Protein AF-A0A949RT23-F1 (afdb_monomer)

pLDDT: mean 85.22, std 11.69, range [54.28, 96.06]

Solvent-accessible surface area (backbone atoms only — not comparable to full-atom values): 4863 Å² total; per-residue (Å²): 132,59,74,64,56,47,52,51,52,36,52,50,31,33,63,74,22,33,55,55,15,51,55,37,31,55,52,10,48,40,7,42,72,61,69,22,67,59,93,93,37,78,45,59,33,69,57,8,49,53,35,32,56,52,14,53,54,29,44,46,49,29,50,51,45,43,51,60,44,66,69,54,66,76,76,73,74,79,79,77,82,69,80,76,76,81,87,126

Sequence (88 aa):
MNRNTGIIATVAAVLLCGCPGIFICLFGALTAAGQGTFNDQSLSPTVGFVLLCLSLVFIAIPVVVGVVTLRKKPEAAPVSNEPLPPAS

Mean predicted aligned error: 9.75 Å

Secondary structure (DSSP, 8-state):
--HHHHHHHHHHHIIIIIHHHHHHHHHHHHHHTT--EETTEEPPHHHHHHHHHHHHHHHHHHHHHHHHHHHS---PPP---PPPPP--

Radius of gyration: 22.84 Å; Cα contacts (8 Å, |Δi|>4): 84; chains: 1; bounding box: 51×23×72 Å

Foldseek 3Di:
DDLVVLVVQLVCLCVVQVVVLVVLLVQLVCLLVQNHDDPNDGDHNVSSVVSNVSSVVSNVRSVVSNVVSVVPDPPPDPPPPPPDPDDD

Structure (mmCIF, N/CA/C/O backbone):
data_AF-A0A949RT23-F1
#
_entry.id   AF-A0A949RT23-F1
#
loop_
_atom_site.group_PDB
_atom_site.id
_atom_site.type_symbol
_atom_site.label_atom_id
_atom_site.label_alt_id
_atom_site.label_comp_id
_atom_site.label_asym_id
_atom_site.label_entity_id
_atom_site.label_seq_id
_atom_site.pdbx_PDB_ins_code
_atom_site.Cartn_x
_atom_site.Cartn_y
_atom_site.Cartn_z
_atom_site.occupancy
_atom_site.B_iso_or_equiv
_atom_site.auth_seq_id
_atom_site.auth_comp_id
_atom_site.auth_asym_id
_atom_site.auth_atom_id
_atom_site.pdbx_PDB_model_num
ATOM 1 N N . MET A 1 1 ? -20.161 1.524 19.762 1.00 54.28 1 MET A N 1
ATOM 2 C CA . MET A 1 1 ? -18.717 1.261 19.570 1.00 54.28 1 MET A CA 1
ATOM 3 C C . MET A 1 1 ? -17.967 2.076 20.602 1.00 54.28 1 MET A C 1
ATOM 5 O O . MET A 1 1 ? -18.140 3.284 20.658 1.00 54.28 1 MET A O 1
ATOM 9 N N . ASN A 1 2 ? -17.230 1.404 21.472 1.00 71.38 2 ASN A N 1
ATOM 10 C CA . ASN A 1 2 ? -16.378 2.007 22.492 1.00 71.38 2 ASN A CA 1
ATOM 11 C C . ASN A 1 2 ? -15.302 2.877 21.822 1.00 71.38 2 ASN A C 1
ATOM 13 O O . ASN A 1 2 ? -14.778 2.513 20.768 1.00 71.38 2 ASN A O 1
ATOM 17 N N . ARG A 1 3 ? -14.967 4.019 22.438 1.00 68.81 3 ARG A N 1
ATOM 18 C CA . ARG A 1 3 ? -13.984 4.982 21.908 1.00 68.81 3 ARG A CA 1
ATOM 19 C C . ARG A 1 3 ? -12.641 4.314 21.575 1.00 68.81 3 ARG A C 1
ATOM 21 O O . ARG A 1 3 ? -12.066 4.605 20.532 1.00 68.81 3 ARG A O 1
ATOM 28 N N . ASN A 1 4 ? -12.209 3.350 22.392 1.00 82.06 4 ASN A N 1
ATOM 29 C CA . ASN A 1 4 ? -10.996 2.565 22.145 1.00 82.06 4 ASN A CA 1
ATOM 30 C C . ASN A 1 4 ? -11.052 1.762 20.840 1.00 82.06 4 ASN A C 1
ATOM 32 O O . ASN A 1 4 ? -10.064 1.720 20.122 1.00 82.06 4 ASN A O 1
ATOM 36 N N . THR A 1 5 ? -12.193 1.176 20.484 1.00 83.00 5 THR A N 1
ATOM 37 C CA . THR A 1 5 ? -12.314 0.325 19.288 1.00 83.00 5 THR A CA 1
ATOM 38 C C . THR A 1 5 ? -12.162 1.123 17.996 1.00 83.00 5 THR A C 1
ATOM 40 O O . THR A 1 5 ? -11.522 0.651 17.062 1.00 83.00 5 THR A O 1
ATOM 43 N N . GLY A 1 6 ? -12.674 2.360 17.946 1.00 82.81 6 GLY A N 1
ATOM 44 C CA . GLY A 1 6 ? -12.460 3.249 16.797 1.00 82.81 6 GLY A CA 1
ATOM 45 C C . GLY A 1 6 ? -10.991 3.657 16.626 1.00 82.81 6 GLY A C 1
ATOM 46 O O . GLY A 1 6 ? -10.482 3.682 15.505 1.00 82.81 6 GLY A O 1
ATOM 47 N N . ILE A 1 7 ? -10.291 3.916 17.737 1.00 86.88 7 ILE A N 1
ATOM 48 C CA . ILE A 1 7 ? -8.853 4.224 17.725 1.00 86.88 7 ILE A CA 1
ATOM 49 C C . ILE A 1 7 ? -8.055 2.997 17.276 1.00 86.88 7 ILE A C 1
ATOM 51 O O . ILE A 1 7 ? -7.258 3.107 16.349 1.00 86.88 7 ILE A O 1
ATOM 55 N N . ILE A 1 8 ? -8.315 1.823 17.860 1.00 89.38 8 ILE A N 1
ATOM 56 C CA . ILE A 1 8 ? -7.629 0.570 17.510 1.00 89.38 8 ILE A CA 1
ATOM 57 C C . ILE A 1 8 ? -7.828 0.239 16.027 1.00 89.38 8 ILE A C 1
ATOM 59 O O . ILE A 1 8 ? -6.856 -0.068 15.345 1.00 89.38 8 ILE A O 1
ATOM 63 N N . ALA A 1 9 ? -9.051 0.363 15.503 1.00 86.62 9 ALA A N 1
ATOM 64 C CA . ALA A 1 9 ? -9.332 0.123 14.088 1.00 86.62 9 ALA A CA 1
ATOM 65 C C . ALA A 1 9 ? -8.560 1.083 13.169 1.00 86.62 9 ALA A C 1
ATOM 67 O O . ALA A 1 9 ? -8.019 0.663 12.149 1.00 86.62 9 ALA A O 1
ATOM 68 N N . THR A 1 10 ? -8.467 2.360 13.544 1.00 86.38 10 THR A N 1
ATOM 69 C CA . THR A 1 10 ? -7.740 3.364 12.754 1.00 86.38 10 THR A CA 1
ATOM 70 C C . THR A 1 10 ? -6.232 3.106 12.791 1.00 86.38 10 THR A C 1
ATOM 72 O O . THR A 1 10 ? -5.584 3.124 11.748 1.00 86.38 10 THR A O 1
ATOM 75 N N . VAL A 1 11 ? -5.673 2.790 13.963 1.00 89.62 11 VAL A N 1
ATOM 76 C CA . VAL A 1 11 ? -4.248 2.449 14.116 1.00 89.62 11 VAL A CA 1
ATOM 77 C C . VAL A 1 11 ? -3.906 1.175 13.342 1.00 89.62 11 VAL A C 1
ATOM 79 O O . VAL A 1 11 ? -2.930 1.159 12.596 1.00 89.62 11 VAL A O 1
ATOM 82 N N . ALA A 1 12 ? -4.731 0.131 13.455 1.00 90.44 12 ALA A N 1
ATOM 83 C CA . ALA A 1 12 ? -4.547 -1.109 12.708 1.00 90.44 12 ALA A CA 1
ATOM 84 C C . ALA A 1 12 ? -4.603 -0.868 11.193 1.00 90.44 12 ALA A C 1
ATOM 86 O O . ALA A 1 12 ? -3.741 -1.361 10.470 1.00 90.44 12 ALA A O 1
ATOM 87 N N . ALA A 1 13 ? -5.553 -0.060 10.710 1.00 89.88 13 ALA A N 1
ATOM 88 C CA . ALA A 1 13 ? -5.636 0.299 9.297 1.00 89.88 13 ALA A CA 1
ATOM 89 C C . ALA A 1 13 ? -4.395 1.079 8.831 1.00 89.88 13 ALA A C 1
ATOM 91 O O . ALA A 1 13 ? -3.846 0.789 7.774 1.00 89.88 13 ALA A O 1
ATOM 92 N N . VAL A 1 14 ? -3.890 2.034 9.614 1.00 89.94 14 VAL A N 1
ATOM 93 C CA . VAL A 1 14 ? -2.679 2.784 9.241 1.00 89.94 14 VAL A CA 1
ATOM 94 C C . VAL A 1 14 ? -1.444 1.878 9.206 1.00 89.94 14 VAL A C 1
ATOM 96 O O . VAL A 1 14 ? -0.659 1.974 8.264 1.00 89.94 14 VAL A O 1
ATOM 99 N N . LEU A 1 15 ? -1.281 0.973 10.172 1.00 89.88 15 LEU A N 1
ATOM 100 C CA . LEU A 1 15 ? -0.126 0.069 10.226 1.00 89.88 15 LEU A CA 1
ATOM 101 C C . LEU A 1 15 ? -0.157 -1.001 9.131 1.00 89.88 15 LEU A C 1
ATOM 103 O O . LEU A 1 15 ? 0.859 -1.235 8.482 1.00 89.88 15 LEU A O 1
ATOM 107 N N . LEU A 1 16 ? -1.313 -1.628 8.906 1.00 90.38 16 LEU A N 1
ATOM 108 C CA . LEU A 1 16 ? -1.459 -2.707 7.925 1.00 90.38 16 LEU A CA 1
ATOM 109 C C . LEU A 1 16 ? -1.544 -2.200 6.484 1.00 90.38 16 LEU A C 1
ATOM 111 O O . LEU A 1 16 ? -1.278 -2.955 5.557 1.00 90.38 16 LEU A O 1
ATOM 115 N N . CYS A 1 17 ? -1.950 -0.945 6.293 1.00 87.56 17 CYS A N 1
ATOM 116 C CA . CYS A 1 17 ? -2.410 -0.456 5.000 1.00 87.56 17 CYS A CA 1
ATOM 117 C C . CYS A 1 17 ? -1.756 0.873 4.607 1.00 87.56 17 CYS A C 1
ATOM 119 O O . CYS A 1 17 ? -1.227 1.004 3.509 1.00 87.56 17 CYS A O 1
ATOM 121 N N . GLY A 1 18 ? -1.737 1.851 5.516 1.00 86.81 18 GLY A N 1
ATOM 122 C CA . GLY A 1 18 ? -1.162 3.174 5.255 1.00 86.81 18 GLY A CA 1
ATOM 123 C C . GLY A 1 18 ? 0.357 3.138 5.080 1.00 86.81 18 GLY A C 1
ATOM 124 O O . GLY A 1 18 ? 0.869 3.581 4.057 1.00 86.81 18 GLY A O 1
ATOM 125 N N . CYS A 1 19 ? 1.074 2.570 6.052 1.00 88.12 19 CYS A N 1
ATOM 126 C CA . CYS A 1 19 ? 2.534 2.482 6.032 1.00 88.12 19 CYS A CA 1
ATOM 127 C C . CYS A 1 19 ? 3.061 1.691 4.815 1.00 88.12 19 CYS A C 1
ATOM 129 O O . CYS A 1 19 ? 3.796 2.276 4.014 1.00 88.12 19 CYS A O 1
ATOM 131 N N . PRO A 1 20 ? 2.648 0.426 4.578 1.00 89.12 20 PRO A N 1
ATOM 132 C CA . PRO A 1 20 ? 3.075 -0.297 3.380 1.00 89.12 20 PRO A CA 1
ATOM 133 C C . PRO A 1 20 ? 2.559 0.357 2.092 1.00 89.12 20 PRO A C 1
ATOM 135 O O . PRO A 1 20 ? 3.289 0.400 1.105 1.00 89.12 20 PRO A O 1
ATOM 138 N N . GLY A 1 21 ? 1.350 0.930 2.099 1.00 90.50 21 GLY A N 1
ATOM 139 C CA . GLY A 1 21 ? 0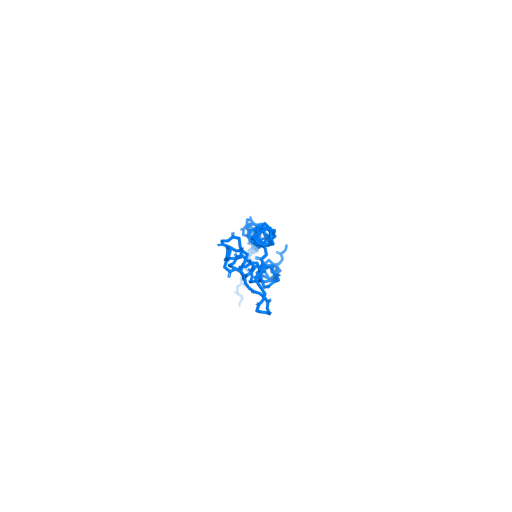.791 1.649 0.954 1.00 90.50 21 GLY A CA 1
ATOM 140 C C . GLY A 1 21 ? 1.657 2.831 0.514 1.00 90.50 21 GLY A C 1
ATOM 141 O O . GLY A 1 21 ? 1.920 2.973 -0.675 1.00 90.50 21 GLY A O 1
ATOM 142 N N . ILE A 1 22 ? 2.177 3.637 1.446 1.00 90.62 22 ILE A N 1
ATOM 143 C CA . ILE A 1 22 ? 3.055 4.776 1.125 1.00 90.62 22 ILE A CA 1
ATOM 144 C C . ILE A 1 22 ? 4.380 4.306 0.514 1.00 90.62 22 ILE A C 1
ATOM 146 O O . ILE A 1 22 ? 4.805 4.849 -0.506 1.00 90.62 22 ILE A O 1
ATOM 150 N N . PHE A 1 23 ? 5.019 3.281 1.085 1.00 92.38 23 PHE A N 1
ATOM 151 C CA . PHE A 1 23 ? 6.264 2.741 0.526 1.00 92.38 23 PHE A CA 1
ATOM 152 C C . PHE A 1 23 ? 6.057 2.163 -0.878 1.00 92.38 23 PHE A C 1
ATOM 154 O O . PHE A 1 23 ? 6.842 2.452 -1.783 1.00 92.38 23 PHE A O 1
ATOM 161 N N . I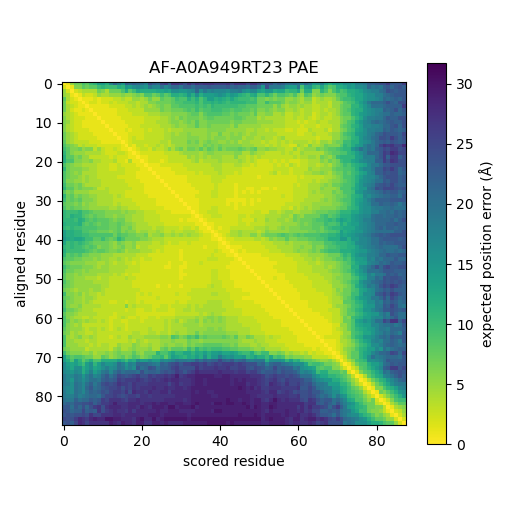LE A 1 24 ? 4.971 1.411 -1.085 1.00 92.56 24 ILE A N 1
ATOM 162 C CA . ILE A 1 24 ? 4.599 0.877 -2.402 1.00 92.56 24 ILE A CA 1
ATOM 163 C C . ILE A 1 24 ? 4.283 2.017 -3.380 1.00 92.56 24 ILE A C 1
ATOM 165 O O . ILE A 1 24 ? 4.653 1.927 -4.547 1.00 92.56 24 ILE A O 1
ATOM 169 N N . CYS A 1 25 ? 3.662 3.107 -2.923 1.00 93.69 25 CYS A N 1
ATOM 170 C CA . CYS A 1 25 ? 3.386 4.277 -3.755 1.00 93.69 25 CYS A CA 1
ATOM 171 C C . CYS A 1 25 ? 4.681 4.950 -4.233 1.00 93.69 25 CYS A C 1
ATOM 173 O O . CYS A 1 25 ? 4.826 5.251 -5.413 1.00 93.69 25 CYS A O 1
ATOM 175 N N . LEU A 1 26 ? 5.651 5.174 -3.345 1.00 93.94 26 LEU A N 1
ATOM 176 C CA . LEU A 1 26 ? 6.923 5.796 -3.728 1.00 93.94 26 LEU A CA 1
ATOM 177 C C . LEU A 1 26 ? 7.716 4.898 -4.684 1.00 93.94 26 LEU A C 1
ATOM 179 O O . LEU A 1 26 ? 8.167 5.348 -5.738 1.00 93.94 26 LEU A O 1
ATOM 183 N N . PHE A 1 27 ? 7.833 3.611 -4.352 1.00 93.81 27 PHE A N 1
ATOM 184 C CA . PHE A 1 27 ? 8.540 2.645 -5.189 1.00 93.81 27 PHE A CA 1
ATOM 185 C C . PHE A 1 27 ? 7.855 2.436 -6.546 1.00 93.81 27 PHE A C 1
ATOM 187 O O . PHE A 1 27 ? 8.518 2.408 -7.585 1.00 93.81 27 PHE A O 1
ATOM 194 N N . GLY A 1 28 ? 6.525 2.341 -6.562 1.00 94.62 28 GLY A N 1
ATOM 195 C CA . GLY A 1 28 ? 5.744 2.219 -7.787 1.00 94.62 28 GLY A CA 1
ATOM 196 C C . GLY A 1 28 ? 5.873 3.453 -8.680 1.00 94.62 28 GLY A C 1
ATOM 197 O O . GLY A 1 28 ? 5.979 3.297 -9.892 1.00 94.62 28 GLY A O 1
ATOM 198 N N . ALA A 1 29 ? 5.959 4.661 -8.110 1.00 95.06 29 ALA A N 1
ATOM 199 C CA . ALA A 1 29 ? 6.103 5.900 -8.878 1.00 95.06 29 ALA A CA 1
ATOM 200 C C . ALA A 1 29 ? 7.471 5.982 -9.550 1.00 95.06 29 ALA A C 1
ATOM 202 O O . ALA A 1 29 ? 7.556 6.256 -10.746 1.00 95.06 29 ALA A O 1
ATOM 203 N N . LEU A 1 30 ? 8.531 5.669 -8.802 1.00 95.12 30 LEU A N 1
ATOM 204 C CA . LEU A 1 30 ? 9.884 5.580 -9.347 1.00 95.12 30 LEU A CA 1
ATOM 205 C C . LEU A 1 30 ? 9.972 4.503 -10.434 1.00 95.12 30 LEU A C 1
ATOM 207 O O . LEU A 1 30 ? 10.543 4.740 -11.497 1.00 95.12 30 LEU A O 1
ATOM 211 N N . THR A 1 31 ? 9.342 3.349 -10.211 1.00 95.00 31 THR A N 1
ATOM 212 C CA . THR A 1 31 ? 9.302 2.262 -11.196 1.00 95.00 31 THR A CA 1
ATOM 213 C C . THR A 1 31 ? 8.523 2.650 -12.451 1.00 95.00 31 THR A C 1
ATOM 215 O O . THR A 1 31 ? 8.996 2.404 -13.556 1.00 95.00 31 THR A O 1
ATOM 218 N N . ALA A 1 32 ? 7.378 3.320 -12.313 1.00 94.88 32 ALA A N 1
ATOM 219 C CA . ALA A 1 32 ? 6.581 3.806 -13.441 1.00 94.88 32 ALA A CA 1
ATOM 220 C C . ALA A 1 32 ? 7.322 4.887 -14.249 1.00 94.88 32 ALA A C 1
ATOM 2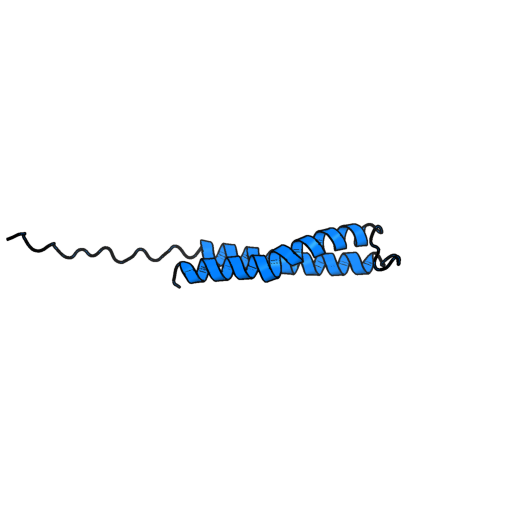22 O O . ALA A 1 32 ? 7.174 4.953 -15.466 1.00 94.88 32 ALA A O 1
ATOM 223 N N . ALA A 1 33 ? 8.171 5.682 -13.591 1.00 95.12 33 ALA A N 1
ATOM 224 C CA . ALA A 1 33 ? 9.080 6.633 -14.230 1.00 95.12 33 ALA A CA 1
ATOM 225 C C . ALA A 1 33 ? 10.330 5.974 -14.862 1.00 95.12 33 ALA A C 1
ATOM 227 O O . ALA A 1 33 ? 11.216 6.679 -15.346 1.00 95.12 33 ALA A O 1
ATOM 228 N N . GLY A 1 34 ? 10.425 4.639 -14.847 1.00 92.00 34 GLY A N 1
ATOM 229 C CA . GLY A 1 34 ? 11.535 3.875 -15.426 1.00 92.00 34 GLY A CA 1
ATOM 230 C C . GLY A 1 34 ? 12.789 3.795 -14.551 1.00 92.00 34 GLY A C 1
ATOM 231 O O . GLY A 1 34 ? 13.816 3.314 -15.014 1.00 92.00 34 GLY A O 1
ATOM 232 N N . GLN A 1 35 ? 12.716 4.241 -13.295 1.00 93.62 35 GLN A N 1
ATOM 233 C CA . GLN A 1 35 ? 13.833 4.248 -12.337 1.00 93.62 35 GLN A CA 1
ATOM 234 C C . GLN A 1 35 ? 13.769 3.076 -11.342 1.00 93.62 35 GLN A C 1
ATOM 236 O O . GLN A 1 35 ? 14.508 3.034 -10.361 1.00 93.62 35 GLN A O 1
ATOM 241 N N . GLY A 1 36 ? 12.849 2.134 -11.555 1.00 92.12 36 GLY A N 1
ATOM 242 C CA . GLY A 1 36 ? 12.649 0.990 -10.672 1.00 92.12 36 GLY A CA 1
ATOM 243 C C . GLY A 1 36 ? 13.686 -0.092 -10.916 1.00 92.12 36 GLY A C 1
ATOM 244 O O . GLY A 1 36 ? 13.809 -0.594 -12.031 1.00 92.12 36 GLY A O 1
ATOM 245 N N . THR A 1 37 ? 14.385 -0.496 -9.860 1.00 93.94 37 THR A N 1
ATOM 246 C CA . THR A 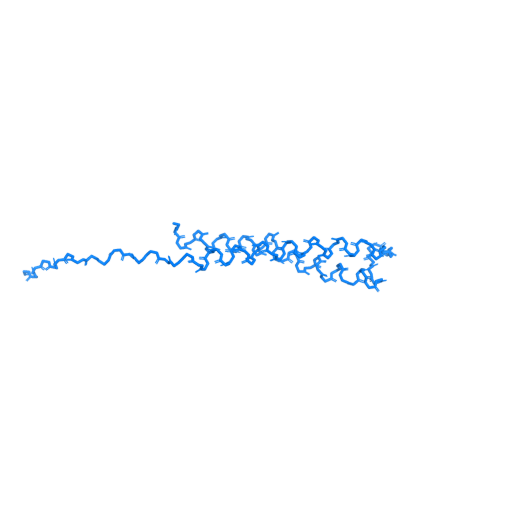1 37 ? 15.292 -1.646 -9.869 1.00 93.94 37 THR A CA 1
ATOM 247 C C . THR A 1 37 ? 14.968 -2.581 -8.712 1.00 93.94 37 THR A C 1
ATOM 249 O O . THR A 1 37 ? 14.560 -2.135 -7.635 1.00 93.94 37 THR A O 1
ATOM 252 N N . PHE A 1 38 ? 15.127 -3.881 -8.934 1.00 90.94 38 PHE A N 1
ATOM 253 C CA . PHE A 1 38 ? 14.999 -4.904 -7.906 1.00 90.94 38 PHE A CA 1
ATOM 254 C C . PHE A 1 38 ? 16.044 -5.991 -8.147 1.00 90.94 38 PHE A C 1
ATOM 256 O O . PHE A 1 38 ? 16.050 -6.605 -9.210 1.00 90.94 38 PHE A O 1
ATOM 263 N N . ASN A 1 39 ? 16.923 -6.227 -7.166 1.00 92.56 39 ASN A N 1
ATOM 264 C CA . ASN A 1 39 ? 18.081 -7.126 -7.306 1.00 92.56 39 ASN A CA 1
ATOM 265 C C . ASN A 1 39 ? 18.915 -6.820 -8.568 1.00 92.56 39 ASN A C 1
ATOM 267 O O . ASN A 1 39 ? 19.156 -7.699 -9.390 1.00 92.56 39 ASN A O 1
ATOM 271 N N . ASP A 1 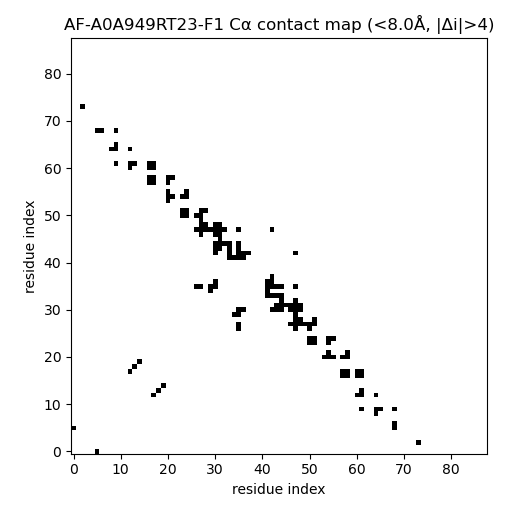40 ? 19.281 -5.547 -8.751 1.00 91.44 40 ASP A N 1
ATOM 272 C CA . ASP A 1 40 ? 20.079 -5.045 -9.884 1.00 91.44 40 ASP A CA 1
ATOM 273 C C . ASP A 1 40 ? 19.447 -5.233 -11.276 1.00 91.44 40 ASP A C 1
ATOM 275 O O . ASP A 1 40 ? 20.086 -4.979 -12.297 1.00 91.44 40 ASP A O 1
ATOM 279 N N . GLN A 1 41 ? 18.177 -5.643 -11.341 1.00 93.19 41 GLN A N 1
ATOM 280 C CA . GLN A 1 41 ? 17.409 -5.750 -12.576 1.00 93.19 41 GLN A CA 1
ATOM 281 C C . GLN A 1 41 ? 16.407 -4.603 -12.677 1.00 93.19 41 GLN A C 1
ATOM 283 O O . GLN A 1 41 ? 15.612 -4.365 -11.763 1.00 93.19 41 GLN A O 1
ATOM 288 N N . SER A 1 42 ? 16.409 -3.914 -13.818 1.00 94.56 42 SER A N 1
ATOM 289 C CA . SER A 1 42 ? 15.404 -2.898 -14.120 1.00 94.56 42 SER A CA 1
ATOM 290 C C . SER A 1 42 ? 14.019 -3.533 -14.219 1.00 94.56 42 SER A C 1
ATOM 292 O O . SER A 1 42 ? 13.804 -4.500 -14.952 1.00 94.56 42 SER A O 1
ATOM 294 N N . LEU A 1 43 ? 13.063 -2.967 -13.493 1.00 95.12 43 LEU A N 1
ATOM 295 C CA . LEU A 1 43 ? 11.669 -3.376 -13.560 1.00 95.12 43 LEU A CA 1
ATOM 296 C C . LEU A 1 43 ? 10.958 -2.644 -14.698 1.00 95.12 43 LEU A C 1
ATOM 298 O O . LEU A 1 43 ? 11.189 -1.461 -14.942 1.00 95.12 43 LEU A O 1
ATOM 302 N N . SER A 1 44 ? 10.041 -3.341 -15.373 1.00 95.56 44 SER A N 1
ATOM 303 C CA . SER A 1 44 ? 9.192 -2.711 -16.387 1.00 95.56 44 SER A CA 1
ATOM 304 C C . SER A 1 44 ? 8.327 -1.606 -15.759 1.00 95.56 44 SER A C 1
ATOM 306 O O . SER A 1 44 ? 7.722 -1.844 -14.707 1.00 95.56 44 SER A O 1
ATOM 308 N N . PRO A 1 45 ? 8.162 -0.442 -16.419 1.00 95.06 45 PRO A N 1
ATOM 309 C CA . PRO A 1 45 ? 7.260 0.615 -15.963 1.00 95.06 45 PRO A CA 1
ATOM 310 C C . PRO A 1 45 ? 5.832 0.137 -15.682 1.00 95.06 45 PRO A C 1
ATOM 312 O O . PRO A 1 45 ? 5.179 0.644 -14.771 1.00 95.06 45 PRO A O 1
ATOM 315 N N . THR A 1 46 ? 5.357 -0.887 -16.402 1.00 95.75 46 THR A N 1
ATOM 316 C CA . THR A 1 46 ? 4.046 -1.512 -16.167 1.00 95.75 46 THR A CA 1
ATOM 317 C C . THR A 1 46 ? 3.91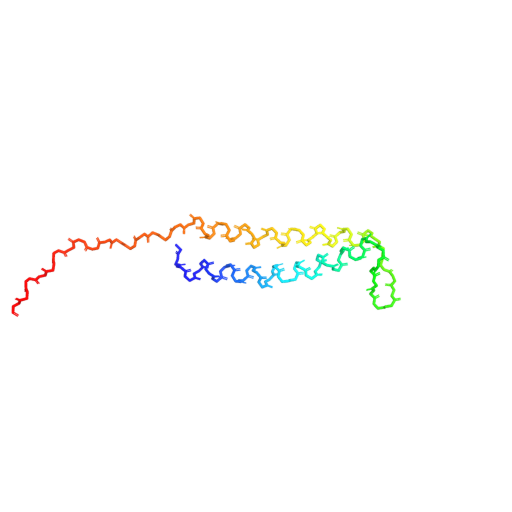0 -2.047 -14.740 1.00 95.75 46 THR A C 1
ATOM 319 O O . THR A 1 46 ? 2.854 -1.892 -14.132 1.00 95.75 46 THR A O 1
ATOM 322 N N . VAL A 1 47 ? 4.979 -2.620 -14.174 1.00 95.25 47 VAL A N 1
ATOM 323 C CA . VAL A 1 47 ? 4.999 -3.078 -12.774 1.00 95.25 47 VAL A CA 1
ATOM 324 C C . VAL A 1 47 ? 4.805 -1.891 -11.835 1.00 95.25 47 VAL A C 1
ATOM 326 O O . VAL A 1 47 ? 4.003 -1.964 -10.908 1.00 95.25 47 VAL A O 1
ATOM 329 N N . GLY A 1 48 ? 5.470 -0.770 -12.120 1.00 94.44 48 GLY A N 1
ATOM 330 C CA . GLY A 1 48 ? 5.308 0.469 -11.366 1.00 94.44 48 GLY A CA 1
ATOM 331 C C . GLY A 1 48 ? 3.871 0.983 -11.369 1.00 94.44 48 GLY A C 1
ATOM 332 O O . GLY A 1 48 ? 3.329 1.274 -10.305 1.00 94.44 48 GLY A O 1
ATOM 333 N N . PHE A 1 49 ? 3.215 1.011 -12.533 1.00 95.56 49 PHE A N 1
ATOM 334 C CA . PHE A 1 49 ? 1.805 1.409 -12.639 1.00 95.56 49 PHE A CA 1
ATOM 335 C C . PHE A 1 49 ? 0.872 0.508 -11.825 1.00 95.56 49 PHE A C 1
ATOM 337 O O . PHE A 1 49 ? 0.007 1.012 -11.110 1.00 95.56 49 PHE A O 1
ATOM 344 N N . VAL A 1 50 ? 1.063 -0.813 -11.882 1.00 96.06 50 VAL A N 1
ATOM 345 C CA . VAL A 1 50 ? 0.257 -1.761 -11.094 1.00 96.06 50 VAL A CA 1
ATOM 346 C C . VAL A 1 50 ? 0.446 -1.522 -9.593 1.00 96.06 50 VAL A C 1
ATOM 348 O O . VAL A 1 50 ? -0.536 -1.451 -8.851 1.00 96.06 50 VAL A O 1
ATOM 351 N N . LEU A 1 51 ? 1.693 -1.342 -9.146 1.00 93.19 51 LEU A N 1
ATOM 352 C CA . LEU A 1 51 ? 2.007 -1.048 -7.746 1.00 93.19 51 LEU A CA 1
ATOM 353 C C . LEU A 1 51 ? 1.406 0.285 -7.293 1.00 93.19 51 LEU A C 1
ATOM 355 O O . LEU A 1 51 ? 0.864 0.364 -6.190 1.00 93.19 51 LEU A O 1
ATOM 359 N N . LEU A 1 52 ? 1.419 1.305 -8.154 1.00 94.25 52 LEU A N 1
ATOM 360 C CA . LEU A 1 52 ? 0.750 2.568 -7.866 1.00 94.25 52 LEU A CA 1
ATOM 361 C C . LEU A 1 52 ? -0.749 2.399 -7.676 1.00 94.25 52 LEU A C 1
ATOM 363 O O . LEU A 1 52 ? -1.284 2.855 -6.665 1.00 94.25 52 LEU A O 1
ATOM 367 N N . CYS A 1 53 ? -1.426 1.706 -8.588 1.00 94.88 53 CYS A N 1
ATOM 368 C CA . CYS A 1 53 ? -2.856 1.453 -8.452 1.00 94.88 53 CYS A CA 1
ATOM 369 C C . CYS A 1 53 ? -3.180 0.715 -7.145 1.00 94.88 53 CYS A C 1
ATOM 371 O O . CYS A 1 53 ? -4.095 1.119 -6.425 1.00 94.88 53 CYS A O 1
ATOM 373 N N . LEU A 1 54 ? -2.401 -0.311 -6.792 1.00 93.50 54 LEU A N 1
ATOM 374 C CA . LEU A 1 54 ? -2.570 -1.035 -5.529 1.00 93.50 54 LEU A CA 1
ATOM 375 C C . LEU A 1 54 ? -2.329 -0.139 -4.306 1.00 93.50 54 LEU A C 1
ATOM 377 O O . LEU A 1 54 ? -3.104 -0.193 -3.350 1.00 93.50 54 LEU A O 1
ATOM 381 N N . SER A 1 55 ? -1.308 0.722 -4.336 1.00 93.00 55 SER A N 1
ATOM 382 C CA . SER A 1 55 ? -1.043 1.654 -3.234 1.00 93.00 55 SER A CA 1
ATOM 383 C C . SER A 1 55 ? -2.180 2.644 -3.001 1.00 93.00 55 SER A C 1
ATOM 385 O O . SER A 1 55 ? -2.506 2.922 -1.851 1.00 93.00 55 SER A O 1
ATOM 387 N N . LEU A 1 56 ? -2.837 3.126 -4.060 1.00 93.62 56 LEU A N 1
ATOM 388 C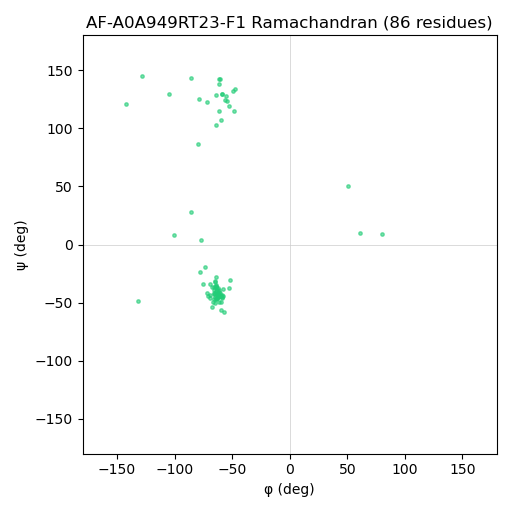 CA . LEU A 1 56 ? -3.976 4.036 -3.931 1.00 93.62 56 LEU A CA 1
ATOM 389 C C . LEU A 1 56 ? -5.151 3.360 -3.222 1.00 93.62 56 LEU A C 1
ATOM 391 O O . LEU A 1 56 ? -5.776 3.972 -2.357 1.00 93.62 56 LEU A O 1
ATOM 395 N N . VAL A 1 57 ? -5.412 2.085 -3.526 1.00 94.31 57 VAL A N 1
ATOM 396 C CA . VAL A 1 57 ? -6.425 1.288 -2.817 1.00 94.31 57 VAL A CA 1
ATOM 397 C C . VAL A 1 57 ? -6.044 1.127 -1.345 1.00 94.31 57 VAL A C 1
ATOM 399 O O . VAL A 1 57 ? -6.870 1.371 -0.464 1.00 94.31 57 VAL A O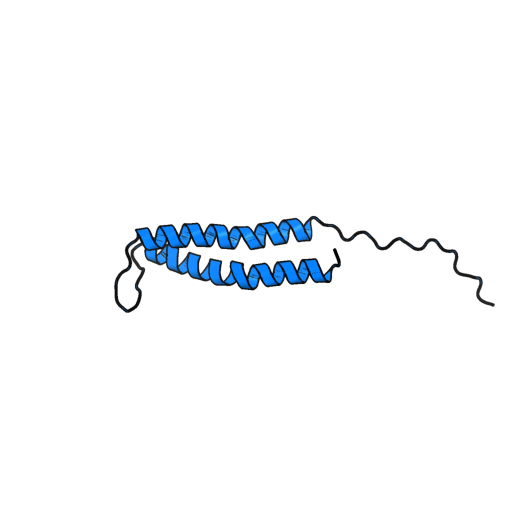 1
ATOM 402 N N . PHE A 1 58 ? -4.785 0.787 -1.061 1.00 91.19 58 PHE A N 1
ATOM 403 C CA . PHE A 1 58 ? -4.310 0.670 0.314 1.00 91.19 58 PHE A CA 1
ATOM 404 C C . PHE A 1 58 ? -4.323 2.004 1.074 1.00 91.19 58 PHE A C 1
ATOM 406 O O . PHE A 1 58 ? -4.582 2.011 2.268 1.00 91.19 58 PHE A O 1
ATOM 413 N N . ILE A 1 59 ? -4.105 3.147 0.431 1.00 90.50 59 ILE A N 1
ATOM 414 C CA . ILE A 1 59 ? -4.213 4.458 1.089 1.00 90.50 59 ILE A CA 1
ATOM 415 C C . ILE A 1 59 ? -5.685 4.844 1.301 1.00 90.50 59 ILE A C 1
ATOM 417 O O . ILE A 1 59 ? -6.027 5.443 2.321 1.00 90.50 59 ILE A O 1
ATOM 421 N N . ALA A 1 60 ? -6.583 4.459 0.392 1.00 91.88 60 ALA A N 1
ATOM 422 C CA . ALA A 1 60 ? -8.009 4.742 0.522 1.00 91.88 60 ALA A CA 1
ATOM 423 C C . ALA A 1 60 ? -8.643 4.051 1.744 1.00 91.88 60 ALA A C 1
ATOM 425 O O . ALA A 1 60 ? -9.494 4.642 2.406 1.00 91.88 60 ALA A O 1
ATOM 426 N N . ILE A 1 61 ? -8.211 2.836 2.094 1.00 93.31 61 ILE A N 1
ATOM 427 C CA . ILE A 1 61 ? -8.740 2.079 3.244 1.00 93.31 61 ILE A CA 1
ATOM 428 C C . ILE A 1 61 ? -8.620 2.844 4.582 1.00 93.31 61 ILE A C 1
ATOM 430 O O . ILE A 1 61 ? -9.657 3.080 5.205 1.00 93.31 61 ILE A O 1
ATOM 434 N N . PRO A 1 62 ? -7.431 3.270 5.061 1.00 88.81 62 PRO A N 1
ATOM 435 C CA . PRO A 1 62 ? -7.305 4.018 6.308 1.00 88.81 62 PRO A CA 1
ATOM 436 C C . PRO A 1 62 ? -8.002 5.382 6.246 1.00 88.81 62 PRO A C 1
ATOM 438 O O . PRO A 1 62 ? -8.489 5.839 7.277 1.00 88.81 62 PRO A O 1
ATOM 441 N N . VAL A 1 63 ? -8.127 6.005 5.065 1.00 90.81 63 VAL A N 1
ATOM 442 C CA . VAL A 1 63 ? -8.929 7.230 4.891 1.00 90.81 63 VAL A CA 1
ATOM 443 C C . VAL A 1 63 ? -10.407 6.943 5.152 1.00 90.81 63 VAL A C 1
ATOM 445 O O . VAL A 1 63 ? -11.029 7.634 5.956 1.00 90.81 63 VAL A O 1
ATOM 448 N N . VAL A 1 64 ? -10.969 5.901 4.535 1.00 89.50 64 VAL A N 1
ATOM 449 C CA . VAL A 1 64 ? -12.369 5.502 4.751 1.00 89.50 64 VAL A CA 1
ATOM 450 C C . VAL A 1 64 ? -12.598 5.103 6.207 1.00 89.50 64 VAL A C 1
ATOM 452 O O . VAL A 1 64 ? -13.568 5.562 6.810 1.00 89.50 64 VAL A O 1
ATOM 455 N N . VAL A 1 65 ? -11.697 4.313 6.800 1.00 89.50 65 VAL A N 1
ATOM 456 C CA . VAL A 1 65 ? -11.773 3.933 8.219 1.00 89.50 65 VAL A CA 1
ATOM 457 C C . VAL A 1 65 ? -11.743 5.175 9.104 1.00 89.50 65 VAL A C 1
ATOM 459 O O . VAL A 1 65 ? -12.631 5.323 9.936 1.00 89.50 65 VAL A O 1
ATOM 462 N N . GLY A 1 66 ? -10.797 6.092 8.892 1.00 86.19 66 GLY A N 1
ATOM 463 C CA . GLY A 1 66 ? -10.685 7.341 9.646 1.00 86.19 66 GLY A CA 1
ATOM 464 C C . GLY A 1 66 ? -11.930 8.220 9.525 1.00 86.19 66 GLY A C 1
ATOM 465 O O . GLY A 1 66 ? -12.442 8.713 10.526 1.00 86.19 66 GLY A O 1
ATOM 466 N N . VAL A 1 67 ? -12.481 8.376 8.319 1.00 88.88 67 VAL A N 1
ATOM 467 C CA . VAL A 1 67 ? -13.722 9.136 8.107 1.00 88.88 67 VAL A CA 1
ATOM 468 C C . VAL A 1 67 ? -14.895 8.463 8.820 1.00 88.88 67 VAL A C 1
ATOM 470 O O . VAL A 1 67 ? -15.646 9.131 9.529 1.00 88.88 67 VAL A O 1
ATOM 473 N N . VAL A 1 68 ? -15.064 7.148 8.681 1.00 87.56 68 VAL A N 1
ATOM 474 C CA . VAL A 1 68 ? -16.167 6.420 9.327 1.00 87.56 68 VAL A CA 1
ATOM 475 C C . VAL A 1 68 ? -16.034 6.442 10.854 1.00 87.56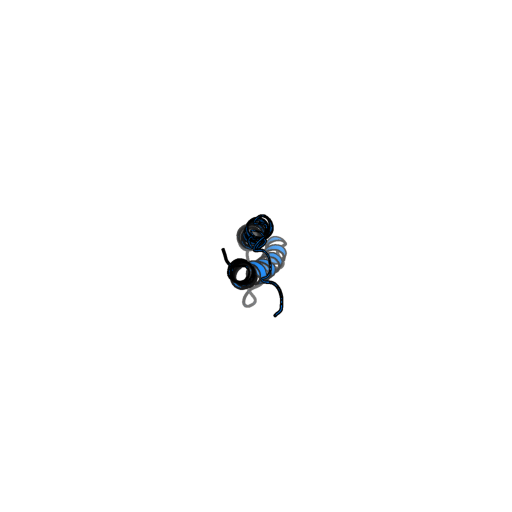 68 VAL A C 1
ATOM 477 O O . VAL A 1 68 ? -17.048 6.576 11.544 1.00 87.56 68 VAL A O 1
ATOM 480 N N . THR A 1 69 ? -14.818 6.363 11.402 1.00 82.88 69 THR A N 1
ATOM 481 C CA . THR A 1 69 ? -14.586 6.443 12.853 1.00 82.88 69 THR A CA 1
ATOM 482 C C . THR A 1 69 ? -14.792 7.859 13.389 1.00 82.88 69 THR A C 1
ATOM 484 O O . THR A 1 69 ? -15.454 8.009 14.415 1.00 82.88 69 THR A O 1
ATOM 487 N N . LEU A 1 70 ? -14.326 8.898 12.687 1.00 77.62 70 LEU A N 1
ATOM 488 C CA . LEU A 1 70 ? -14.499 10.306 13.077 1.00 77.62 70 LEU A CA 1
ATOM 489 C C . LEU A 1 70 ? -15.951 10.788 12.960 1.00 77.62 70 LEU A C 1
ATOM 491 O O . LEU A 1 70 ? -16.392 11.608 13.766 1.00 77.62 70 LEU A O 1
ATOM 495 N N . ARG A 1 71 ? -16.719 10.286 11.983 1.00 76.12 71 ARG A N 1
ATOM 496 C CA . ARG A 1 71 ? -18.132 10.673 11.805 1.00 76.12 71 ARG A CA 1
ATOM 497 C C . ARG A 1 71 ? -19.062 10.073 12.857 1.00 76.12 71 ARG A C 1
ATOM 499 O O . ARG A 1 71 ? -20.150 10.608 13.067 1.00 76.12 71 ARG A O 1
ATOM 506 N N . LYS A 1 72 ? -18.654 9.010 13.557 1.00 67.06 72 LYS A N 1
ATOM 507 C CA . LYS A 1 72 ? -19.384 8.529 14.734 1.00 67.06 72 LYS A CA 1
ATOM 508 C C . LYS A 1 72 ? -19.022 9.396 15.937 1.00 67.06 72 LYS A C 1
ATOM 510 O O . LYS A 1 72 ? -18.124 9.067 16.708 1.00 67.06 72 LYS A O 1
ATOM 515 N N . LYS A 1 73 ? -19.744 10.512 16.096 1.00 58.50 73 LYS A N 1
ATOM 516 C CA . LYS A 1 73 ? -19.725 11.302 17.334 1.00 58.50 73 LYS A CA 1
ATOM 517 C C . LYS A 1 73 ? -19.942 10.336 18.511 1.00 58.50 73 LYS A C 1
ATOM 519 O O . LYS A 1 73 ? -20.841 9.498 18.416 1.00 58.50 73 LYS A O 1
ATOM 524 N N . PRO A 1 74 ? -19.128 10.394 19.582 1.00 60.22 74 PRO A N 1
ATOM 525 C CA . PRO A 1 74 ? -19.398 9.610 20.776 1.00 60.22 74 PRO A CA 1
ATOM 526 C C . PRO A 1 74 ? -20.819 9.938 21.231 1.00 60.22 74 PRO A C 1
ATOM 528 O O . PRO A 1 74 ? -21.131 11.120 21.410 1.00 60.22 74 PRO A O 1
ATOM 531 N N . GLU A 1 75 ? -21.669 8.916 21.360 1.00 59.38 75 GLU A N 1
ATOM 532 C CA . GLU A 1 75 ? -22.929 9.029 22.092 1.00 59.38 75 GLU A CA 1
ATOM 533 C C . GLU A 1 75 ? -22.561 9.694 23.420 1.00 59.38 75 GLU A C 1
ATOM 535 O O . GLU A 1 75 ? -21.718 9.169 24.158 1.00 59.38 75 GLU A O 1
ATOM 540 N N . ALA A 1 76 ? -23.057 10.909 23.656 1.00 55.34 76 ALA A N 1
ATOM 541 C CA . ALA A 1 76 ? -22.822 11.565 24.929 1.00 55.34 76 ALA A CA 1
ATOM 542 C C . ALA A 1 76 ? -23.323 10.596 26.000 1.00 55.34 76 ALA A C 1
ATOM 544 O O . ALA A 1 76 ? -24.440 10.092 25.884 1.00 55.34 76 ALA A O 1
ATOM 545 N N . ALA A 1 77 ? -22.479 10.288 26.991 1.00 60.62 77 ALA A N 1
ATOM 546 C CA . ALA A 1 77 ? -22.927 9.532 28.151 1.00 60.62 77 ALA A CA 1
ATOM 547 C C . ALA A 1 77 ? -24.236 10.175 28.639 1.00 60.62 77 ALA A C 1
ATOM 549 O O . ALA A 1 77 ? -24.290 11.412 28.672 1.00 60.62 77 ALA A O 1
ATOM 550 N N . PRO A 1 78 ? -25.291 9.392 28.935 1.00 57.22 78 PRO A N 1
ATOM 551 C CA . PRO A 1 78 ? -26.539 9.964 29.408 1.00 57.22 78 PRO A CA 1
ATOM 552 C C . PRO A 1 78 ? -26.201 10.857 30.598 1.00 57.22 78 PRO A C 1
ATOM 554 O O . PRO A 1 78 ? -25.589 10.403 31.565 1.00 57.22 78 PRO A O 1
ATOM 557 N N . VAL A 1 79 ? -26.509 12.150 30.482 1.00 61.72 79 VAL A N 1
ATOM 558 C CA . VAL A 1 79 ? -26.393 13.080 31.602 1.00 61.72 79 VAL A CA 1
ATOM 559 C C . VAL A 1 79 ? -27.329 12.523 32.665 1.00 61.72 79 VAL A C 1
ATOM 561 O O . VAL A 1 79 ? -28.546 12.528 32.470 1.00 61.72 79 VAL A O 1
ATOM 564 N N . SER A 1 80 ? -26.768 11.948 33.731 1.00 64.06 80 SER A N 1
ATOM 565 C CA . SER A 1 80 ? -27.565 11.516 34.871 1.00 64.06 80 SER A CA 1
ATOM 566 C C . SER A 1 80 ? -28.170 12.774 35.483 1.00 64.06 80 SER A C 1
ATOM 568 O O . SER A 1 80 ? -27.474 13.558 36.120 1.00 64.06 80 SER A O 1
ATOM 570 N N . ASN A 1 81 ? -29.455 13.001 35.213 1.00 66.38 81 ASN A N 1
ATOM 571 C CA . ASN A 1 81 ? -30.264 14.028 35.864 1.00 66.38 81 ASN A CA 1
ATOM 572 C C . ASN A 1 81 ? -30.848 13.488 37.180 1.00 66.38 81 ASN A C 1
ATOM 574 O O . ASN A 1 81 ? -31.939 13.898 37.570 1.00 66.38 81 ASN A O 1
ATOM 578 N N . GLU A 1 82 ? -30.191 12.526 37.835 1.00 74.31 82 GLU A N 1
ATOM 579 C CA . GLU A 1 82 ? -30.628 12.096 39.159 1.00 74.31 82 GLU A CA 1
ATOM 580 C C . GLU A 1 82 ? -30.300 13.199 40.174 1.00 74.31 82 GLU A C 1
ATOM 582 O O . GLU A 1 82 ? -29.139 13.610 40.281 1.00 74.31 82 GLU A O 1
ATOM 587 N N . PRO A 1 83 ? -31.305 13.718 40.904 1.00 74.69 83 PRO A N 1
ATOM 588 C CA . PRO A 1 83 ? -31.066 14.649 41.993 1.00 74.69 83 PRO A CA 1
ATOM 589 C C . PRO A 1 83 ? -30.115 14.015 43.012 1.00 74.69 83 PRO A C 1
ATOM 591 O O . PRO A 1 83 ? -30.379 12.926 43.521 1.00 74.69 83 PRO A O 1
ATOM 594 N N . LEU A 1 84 ? -29.006 14.695 43.307 1.00 73.00 84 LEU A N 1
ATOM 595 C CA . LEU A 1 84 ? -28.089 14.283 44.368 1.00 73.00 84 LEU A CA 1
ATOM 596 C C . LEU A 1 84 ? -28.863 14.242 45.699 1.00 73.00 84 LEU A C 1
ATOM 598 O O . LEU A 1 84 ? -29.548 15.223 46.015 1.00 73.00 84 LEU A O 1
ATOM 602 N N . PRO A 1 85 ? -28.787 13.146 46.478 1.00 77.19 85 PRO A N 1
ATOM 603 C CA . PRO A 1 85 ? -29.447 13.091 47.774 1.00 77.19 85 PRO A CA 1
ATOM 604 C C . PRO A 1 85 ? -28.869 14.181 48.691 1.00 77.19 85 PRO A C 1
ATOM 606 O O . PRO A 1 85 ? -27.666 14.457 48.623 1.00 77.19 85 PRO A O 1
ATOM 609 N N . PRO A 1 86 ? -29.699 14.827 49.532 1.00 75.25 86 PRO A N 1
ATOM 610 C CA . PRO A 1 86 ? -29.221 15.855 50.444 1.00 75.25 86 PRO A CA 1
ATOM 611 C C . PRO A 1 86 ? -28.151 15.265 51.367 1.00 75.25 86 PRO A C 1
ATOM 613 O O . PRO A 1 86 ? -28.350 14.206 51.964 1.00 75.25 86 PRO A O 1
ATOM 616 N N . ALA A 1 87 ? -27.010 15.951 51.463 1.00 70.94 87 ALA A N 1
ATOM 617 C CA . ALA A 1 87 ? -25.966 15.607 52.417 1.00 70.94 87 ALA A CA 1
ATOM 618 C C . ALA A 1 87 ? -26.550 15.738 53.831 1.00 70.94 87 ALA A C 1
ATOM 620 O O . ALA A 1 87 ? -26.974 16.826 54.222 1.00 70.94 87 ALA A O 1
ATOM 621 N N . SER A 1 88 ? -26.644 14.609 54.536 1.00 64.25 88 SER A N 1
ATOM 622 C CA . SER A 1 88 ? -26.933 14.573 55.974 1.00 64.25 88 SER A CA 1
ATOM 623 C C . SER A 1 88 ? -25.669 14.863 56.766 1.00 64.25 88 SER A C 1
ATOM 625 O O . SER A 1 88 ? -24.598 14.379 56.331 1.00 64.25 88 SER A O 1
#